Protein AF-A0A4U3KS30-F1 (afdb_monomer_lite)

Organism: Enterococcus faecalis (NCBI:txid1351)

Radius of gyration: 23.73 Å; chains: 1; bounding box: 43×42×80 Å

Structure (mmCIF, N/CA/C/O backbone):
data_AF-A0A4U3KS30-F1
#
_entry.id   AF-A0A4U3KS30-F1
#
loop_
_atom_site.group_PDB
_atom_site.id
_atom_site.type_symbol
_atom_site.label_atom_id
_atom_site.label_alt_id
_atom_site.label_comp_id
_atom_site.label_asym_id
_atom_site.label_entity_id
_atom_site.label_seq_id
_atom_site.pdbx_PDB_ins_code
_atom_site.Cartn_x
_atom_site.Cartn_y
_atom_site.Cartn_z
_atom_site.occupancy
_atom_site.B_iso_or_equiv
_atom_site.auth_seq_id
_atom_site.auth_comp_id
_atom_site.auth_asym_id
_atom_site.auth_atom_id
_atom_site.pdbx_PDB_model_num
ATOM 1 N N . PRO A 1 1 ? -14.724 -20.153 -14.512 1.00 42.56 1 PRO A N 1
ATOM 2 C CA . PRO A 1 1 ? -13.986 -18.922 -14.891 1.00 42.56 1 PRO A CA 1
ATOM 3 C C . PRO A 1 1 ? -12.867 -18.628 -13.879 1.00 42.56 1 PRO A C 1
ATOM 5 O O . PRO A 1 1 ? -13.145 -18.524 -12.689 1.00 42.56 1 PRO A O 1
ATOM 8 N N . PHE A 1 2 ? -11.612 -18.576 -14.333 1.00 38.03 2 PHE A N 1
ATOM 9 C CA . PHE A 1 2 ? -10.431 -18.368 -13.487 1.00 38.03 2 PHE A CA 1
ATOM 10 C C . PHE A 1 2 ? -10.488 -16.993 -12.806 1.00 38.03 2 PHE A C 1
ATOM 12 O O . PHE A 1 2 ? -10.229 -15.977 -13.442 1.00 38.03 2 PHE A O 1
ATOM 19 N N . TYR A 1 3 ? -10.818 -16.954 -11.512 1.00 52.41 3 TYR A N 1
ATOM 20 C CA . TYR A 1 3 ? -10.982 -15.705 -10.750 1.00 52.41 3 TYR A CA 1
ATOM 21 C C . TYR A 1 3 ? -9.673 -14.905 -10.572 1.00 52.41 3 TYR A C 1
ATOM 23 O O . TYR A 1 3 ? -9.725 -13.754 -10.144 1.00 52.41 3 TYR A O 1
ATOM 31 N N . ILE A 1 4 ? -8.519 -15.487 -10.931 1.00 53.31 4 ILE A N 1
ATOM 32 C CA . ILE A 1 4 ? -7.188 -14.857 -10.850 1.00 53.31 4 ILE A CA 1
ATOM 33 C C . ILE A 1 4 ? -6.324 -15.078 -12.119 1.00 53.31 4 ILE A C 1
ATOM 35 O O . ILE A 1 4 ? -5.156 -14.707 -12.142 1.00 53.31 4 ILE A O 1
ATOM 39 N N . GLY A 1 5 ? -6.895 -15.624 -13.206 1.00 57.56 5 GLY A N 1
ATOM 40 C CA . GLY A 1 5 ? -6.168 -15.896 -14.460 1.00 57.56 5 GLY A CA 1
ATOM 41 C C . GLY A 1 5 ? -5.052 -16.950 -14.340 1.00 57.56 5 GLY A C 1
ATOM 42 O O . GLY A 1 5 ? -5.035 -17.726 -13.390 1.00 57.56 5 GLY A O 1
ATOM 43 N N . ALA A 1 6 ? -4.138 -16.969 -15.319 1.00 57.47 6 ALA A N 1
ATOM 44 C CA . ALA A 1 6 ? -2.970 -17.860 -15.396 1.00 57.47 6 ALA A CA 1
ATOM 45 C C . ALA A 1 6 ? -1.755 -17.358 -14.587 1.00 57.47 6 ALA A C 1
ATOM 47 O O . ALA A 1 6 ? -0.638 -17.725 -14.898 1.00 57.47 6 ALA A O 1
ATOM 48 N N . GLY A 1 7 ? -1.957 -16.455 -13.621 1.00 61.28 7 GLY A N 1
ATOM 49 C CA . GLY A 1 7 ? -0.880 -15.829 -12.847 1.00 61.28 7 GLY A CA 1
ATOM 50 C C . GLY A 1 7 ? -0.638 -16.495 -11.496 1.00 61.28 7 GLY A C 1
ATOM 51 O O . GLY A 1 7 ? -0.414 -15.789 -10.512 1.00 61.28 7 GLY A O 1
ATOM 52 N N . HIS A 1 8 ? -0.763 -17.822 -11.419 1.00 66.12 8 HIS A N 1
ATOM 53 C CA . HIS A 1 8 ? -0.550 -18.566 -10.171 1.00 66.12 8 HIS A CA 1
ATOM 54 C C . HIS A 1 8 ? 0.872 -18.404 -9.645 1.00 66.12 8 HIS A C 1
ATOM 56 O O . HIS A 1 8 ? 1.071 -18.371 -8.438 1.00 66.12 8 HIS A O 1
ATOM 62 N N . GLU A 1 9 ? 1.835 -18.226 -10.542 1.00 65.25 9 GLU A N 1
ATOM 63 C CA . GLU A 1 9 ? 3.259 -18.048 -10.257 1.00 65.25 9 GLU A CA 1
ATOM 64 C C . GLU A 1 9 ? 3.554 -16.746 -9.504 1.00 65.25 9 GLU A C 1
ATOM 66 O O . GLU A 1 9 ? 4.630 -16.586 -8.935 1.00 65.25 9 GLU A O 1
ATOM 71 N N . TYR A 1 10 ? 2.618 -15.794 -9.516 1.00 68.25 10 TYR A N 1
ATOM 72 C CA . TYR A 1 10 ? 2.757 -14.518 -8.817 1.00 68.25 10 TYR A CA 1
ATOM 73 C C . TYR A 1 10 ? 2.107 -14.521 -7.433 1.00 68.25 10 TYR A C 1
ATOM 75 O O . TYR A 1 10 ? 2.132 -13.492 -6.753 1.00 68.25 10 TYR A O 1
ATOM 83 N N . LEU A 1 11 ? 1.486 -15.634 -7.031 1.00 76.88 11 LEU A N 1
ATOM 84 C CA . LEU A 1 11 ? 0.938 -15.768 -5.691 1.00 76.88 11 LEU A CA 1
ATOM 85 C C . LEU A 1 11 ? 2.085 -15.996 -4.705 1.00 76.88 11 LEU A C 1
ATOM 87 O O . LEU A 1 11 ? 2.902 -16.883 -4.933 1.00 76.88 11 LEU A O 1
ATOM 91 N N . PRO A 1 12 ? 2.151 -15.215 -3.616 1.00 75.06 12 PRO A N 1
ATOM 92 C CA . PRO A 1 12 ? 3.057 -15.507 -2.519 1.00 75.06 12 PRO A CA 1
ATOM 93 C C . PRO A 1 12 ? 2.819 -16.918 -1.972 1.00 75.06 12 PRO A C 1
ATOM 95 O O . PRO A 1 12 ? 1.668 -17.352 -1.881 1.00 75.06 12 PRO A O 1
ATOM 98 N N . ASP A 1 13 ? 3.890 -17.596 -1.558 1.00 79.81 13 ASP A N 1
ATOM 99 C CA . ASP A 1 13 ? 3.838 -18.965 -1.024 1.00 79.81 13 ASP A CA 1
ATOM 100 C C . ASP A 1 13 ? 2.922 -19.080 0.205 1.00 79.81 13 ASP A C 1
ATOM 102 O O . ASP A 1 13 ? 2.391 -20.150 0.502 1.00 79.81 13 ASP A O 1
ATOM 106 N N . GLU A 1 14 ? 2.698 -17.969 0.917 1.00 81.88 14 GLU A N 1
ATOM 107 C CA . GLU A 1 14 ? 1.813 -17.927 2.080 1.00 81.88 14 GLU A CA 1
ATOM 108 C C . GLU A 1 14 ? 0.321 -17.995 1.710 1.00 81.88 14 GLU A C 1
ATOM 110 O O . GLU A 1 14 ? -0.525 -18.197 2.583 1.00 81.88 14 GLU A O 1
ATOM 115 N N . ILE A 1 15 ? -0.028 -17.816 0.433 1.00 77.94 15 ILE A N 1
ATOM 116 C CA . ILE A 1 15 ? -1.410 -17.818 -0.030 1.00 77.94 15 ILE A CA 1
ATOM 117 C C . ILE A 1 15 ? -1.880 -19.235 -0.359 1.00 77.94 15 ILE A C 1
ATOM 119 O O . ILE A 1 15 ? -1.457 -19.857 -1.334 1.00 77.94 15 ILE A O 1
ATOM 123 N N . ASN A 1 16 ? -2.920 -19.684 0.344 1.00 79.94 16 ASN A N 1
ATOM 124 C CA . ASN A 1 16 ? -3.679 -20.855 -0.072 1.00 79.94 16 ASN A CA 1
ATOM 125 C C . ASN A 1 16 ? -4.616 -20.511 -1.244 1.00 79.94 16 ASN A C 1
ATOM 127 O O . ASN A 1 16 ? -5.705 -19.954 -1.073 1.00 79.94 16 ASN A O 1
ATOM 131 N N . TYR A 1 17 ? -4.207 -20.887 -2.458 1.00 75.88 17 TYR A N 1
ATOM 132 C CA . TYR A 1 17 ? -4.977 -20.641 -3.679 1.00 75.88 17 TYR A CA 1
ATOM 133 C C . TYR A 1 17 ? -6.410 -21.200 -3.623 1.00 75.88 17 TYR A C 1
ATOM 135 O O . TYR A 1 17 ? -7.356 -20.557 -4.087 1.00 75.88 17 TYR A O 1
ATOM 143 N N . GLN A 1 18 ? -6.595 -22.378 -3.024 1.00 78.06 18 GLN A N 1
ATOM 144 C CA . GLN A 1 18 ? -7.910 -23.017 -2.937 1.00 78.06 18 GLN A CA 1
ATOM 145 C C . GLN A 1 18 ? -8.849 -22.264 -1.993 1.00 78.06 18 GLN A C 1
ATOM 147 O O . GLN A 1 18 ? -10.058 -22.230 -2.222 1.00 78.06 18 GLN A O 1
ATOM 152 N N . GLU A 1 19 ? -8.316 -21.635 -0.949 1.00 76.56 19 GLU A N 1
ATOM 153 C CA . GLU A 1 19 ? -9.096 -20.782 -0.052 1.00 76.56 19 GLU A CA 1
ATOM 154 C C . GLU A 1 19 ? -9.438 -19.440 -0.693 1.00 76.56 19 GLU A C 1
ATOM 156 O O . GLU A 1 19 ? -10.595 -19.015 -0.621 1.00 76.56 19 GLU A O 1
ATOM 161 N N . LEU A 1 20 ? -8.497 -18.824 -1.415 1.00 73.12 20 LEU A N 1
ATOM 162 C CA . LEU A 1 20 ? -8.775 -17.609 -2.186 1.00 73.12 20 LEU A CA 1
ATOM 163 C C . LEU A 1 20 ? -9.924 -17.804 -3.180 1.00 73.12 20 LEU A C 1
ATOM 165 O O . LEU A 1 20 ? -10.789 -16.938 -3.305 1.00 73.12 20 LEU A O 1
ATOM 169 N N . LEU A 1 21 ? -9.962 -18.944 -3.875 1.00 71.25 21 LEU A N 1
ATOM 170 C CA . LEU A 1 21 ? -11.039 -19.256 -4.817 1.00 71.25 21 LEU A CA 1
ATOM 171 C C . LEU A 1 21 ? -12.409 -19.408 -4.141 1.00 71.25 21 LEU A C 1
ATOM 173 O O . LEU A 1 21 ? -13.439 -19.114 -4.756 1.00 71.25 21 LEU A O 1
ATOM 177 N N . LYS A 1 22 ? -12.438 -19.869 -2.886 1.00 69.81 22 LYS A N 1
ATOM 178 C CA . LYS A 1 22 ? -13.673 -20.021 -2.103 1.00 69.81 22 LYS A CA 1
ATOM 179 C C . LYS A 1 22 ? -14.198 -18.670 -1.612 1.00 69.81 22 LYS A C 1
ATOM 181 O O . LYS A 1 22 ? -15.414 -18.490 -1.514 1.00 69.81 22 LYS A O 1
ATOM 186 N N . GLN A 1 23 ? -13.318 -17.695 -1.378 1.00 66.06 23 GLN A N 1
ATOM 187 C CA . GLN A 1 23 ? -13.677 -16.337 -0.961 1.00 66.06 23 GLN A CA 1
ATOM 188 C C . GLN A 1 23 ? -14.181 -15.479 -2.135 1.00 66.06 23 GLN A C 1
ATOM 190 O O . GLN A 1 23 ? -13.554 -14.518 -2.578 1.00 66.06 23 GLN A O 1
ATOM 195 N N . LYS A 1 24 ? -15.385 -15.791 -2.630 1.00 63.62 24 LYS A N 1
ATOM 196 C CA . LYS A 1 24 ? -16.022 -15.036 -3.728 1.00 63.62 24 LYS A CA 1
ATOM 197 C C . LYS A 1 24 ? -16.302 -13.569 -3.377 1.00 63.62 24 LYS A C 1
ATOM 199 O O . LYS A 1 24 ? -16.352 -12.724 -4.272 1.00 63.62 24 LYS A O 1
ATOM 204 N N . LYS A 1 25 ? -16.509 -13.261 -2.092 1.00 69.94 25 LYS A N 1
ATOM 205 C CA . LYS A 1 25 ? -16.711 -11.897 -1.588 1.00 69.94 25 LYS A CA 1
ATOM 206 C C . LYS A 1 25 ? -15.419 -11.400 -0.953 1.00 69.94 25 LYS A C 1
ATOM 208 O O . LYS A 1 25 ? -15.083 -11.785 0.159 1.00 69.94 25 LYS A O 1
ATOM 213 N N . ARG A 1 26 ? -14.725 -10.522 -1.671 1.00 77.56 26 ARG A N 1
ATOM 214 C CA . ARG A 1 26 ? -13.547 -9.805 -1.182 1.00 77.56 26 ARG A CA 1
ATOM 215 C C . ARG A 1 26 ? -13.989 -8.762 -0.155 1.00 77.56 26 ARG A C 1
ATOM 217 O O . ARG A 1 26 ? -14.718 -7.841 -0.514 1.00 77.56 26 ARG A O 1
ATOM 224 N N . GLN A 1 27 ? -13.587 -8.934 1.099 1.00 87.75 27 GLN A N 1
ATOM 225 C CA . GLN A 1 27 ? -13.891 -8.020 2.202 1.00 87.75 27 GLN A CA 1
ATOM 226 C C . GLN A 1 27 ? -12.593 -7.514 2.829 1.00 87.75 27 GLN A C 1
ATOM 228 O O . GLN A 1 27 ? -11.535 -8.108 2.629 1.00 87.75 27 GLN A O 1
ATOM 233 N N . LEU A 1 28 ? -12.678 -6.390 3.536 1.00 93.06 28 LEU A N 1
ATOM 234 C CA . LEU A 1 28 ? -11.588 -5.945 4.397 1.00 93.06 28 LEU A CA 1
ATOM 235 C C . LEU A 1 28 ? -11.575 -6.838 5.639 1.00 93.06 28 LEU A C 1
ATOM 237 O O . LEU A 1 28 ? -12.641 -7.198 6.130 1.00 93.06 28 LEU A O 1
ATOM 241 N N . ASP A 1 29 ? -10.390 -7.162 6.136 1.00 93.31 29 ASP A N 1
ATOM 242 C CA . ASP A 1 29 ? -10.204 -7.910 7.378 1.00 93.31 29 ASP A CA 1
ATOM 243 C C . ASP A 1 29 ? -9.605 -6.980 8.441 1.00 93.31 29 ASP A C 1
ATOM 245 O O . ASP A 1 29 ? -8.568 -6.344 8.219 1.00 93.31 29 ASP A O 1
ATOM 249 N N . TYR A 1 30 ? -10.324 -6.820 9.550 1.00 95.38 30 TYR A N 1
ATOM 250 C CA . TYR A 1 30 ? -10.010 -5.903 10.643 1.00 95.38 30 TYR A CA 1
ATOM 251 C C . TYR A 1 30 ? -10.788 -6.287 11.910 1.00 95.38 30 TYR A C 1
ATOM 253 O O . TYR A 1 30 ? -11.802 -6.978 11.854 1.00 95.38 30 TYR A O 1
ATOM 261 N N . SER A 1 31 ? -10.325 -5.803 13.064 1.00 95.81 31 SER A N 1
ATOM 262 C CA . SER A 1 31 ? -11.038 -5.943 14.338 1.00 95.81 31 SER A CA 1
ATOM 263 C C . SER A 1 31 ? -11.986 -4.759 14.551 1.00 95.81 31 SER A C 1
ATOM 265 O O . SER A 1 31 ? -11.534 -3.614 14.633 1.00 95.81 31 SER A O 1
ATOM 267 N N . GLU A 1 32 ? -13.289 -5.031 14.676 1.00 94.62 32 GLU A N 1
ATOM 268 C CA . GLU A 1 32 ? -14.313 -4.007 14.955 1.00 94.62 32 GLU A CA 1
ATOM 269 C C . GLU A 1 32 ? -14.117 -3.328 16.322 1.00 94.62 32 GLU A C 1
ATOM 271 O O . GLU A 1 32 ? -14.476 -2.167 16.492 1.00 94.62 32 GLU A O 1
ATOM 276 N N . GLU A 1 33 ? -13.463 -4.003 17.273 1.00 95.25 33 GLU A N 1
ATOM 277 C CA . GLU A 1 33 ? -13.083 -3.424 18.571 1.00 95.25 33 GLU A CA 1
ATOM 278 C C . GLU A 1 33 ? -11.985 -2.353 18.440 1.00 95.25 33 GLU A C 1
ATOM 280 O O . GLU A 1 33 ? -11.814 -1.511 19.322 1.00 95.25 33 GLU A O 1
ATOM 285 N N . GLN A 1 34 ? -11.213 -2.382 17.348 1.00 96.44 34 GLN A N 1
ATOM 286 C CA . GLN A 1 34 ? -10.078 -1.485 17.126 1.00 96.44 34 GLN A CA 1
ATOM 287 C C . GLN A 1 34 ? -10.390 -0.362 16.139 1.00 96.44 34 GLN A C 1
ATOM 289 O O . GLN A 1 34 ? -9.817 0.726 16.261 1.00 96.44 34 GLN A O 1
ATOM 294 N N . VAL A 1 35 ? -11.248 -0.606 15.145 1.00 97.38 35 VAL A N 1
ATOM 295 C CA . VAL A 1 35 ? -11.551 0.365 14.090 1.00 97.38 35 VAL A CA 1
ATOM 296 C C . VAL A 1 35 ? -12.948 0.183 13.515 1.00 97.38 35 VAL A C 1
ATOM 298 O O . VAL A 1 35 ? -13.336 -0.900 13.085 1.00 97.38 35 VAL A O 1
ATOM 301 N N . THR A 1 36 ? -13.665 1.297 13.405 1.00 97.75 36 THR A N 1
ATOM 302 C CA . THR A 1 36 ? -14.896 1.382 12.622 1.00 97.75 36 THR A CA 1
ATOM 303 C C . THR A 1 36 ? -14.543 1.746 11.188 1.00 97.75 36 THR A C 1
ATOM 305 O O . THR A 1 36 ? -13.889 2.766 10.957 1.00 97.75 36 THR A O 1
ATOM 308 N N . ILE A 1 37 ? -14.994 0.947 10.221 1.00 97.50 37 ILE A N 1
ATOM 309 C CA . ILE A 1 37 ? -14.816 1.211 8.789 1.00 97.50 37 ILE A CA 1
ATOM 310 C C . ILE A 1 37 ? -16.171 1.475 8.134 1.00 97.50 37 ILE A C 1
ATOM 312 O O . ILE A 1 37 ? -17.132 0.740 8.344 1.00 97.50 37 ILE A O 1
ATOM 316 N N . THR A 1 38 ? -16.250 2.522 7.314 1.00 97.75 38 THR A N 1
ATOM 317 C CA . THR A 1 38 ? -17.468 2.902 6.583 1.00 97.75 38 THR A CA 1
ATOM 318 C C . THR A 1 38 ? -17.150 3.317 5.145 1.00 97.75 38 THR A C 1
ATOM 320 O O . THR A 1 38 ? -15.988 3.453 4.759 1.00 97.75 38 THR A O 1
ATOM 323 N N . ASN A 1 39 ? -18.190 3.486 4.318 1.00 97.31 39 ASN A N 1
ATOM 324 C CA . ASN A 1 39 ? -18.078 3.987 2.940 1.00 97.31 39 ASN A CA 1
ATOM 325 C C . ASN A 1 39 ? -17.073 3.218 2.062 1.00 97.31 39 ASN A C 1
ATOM 327 O O . ASN A 1 39 ? -16.375 3.795 1.224 1.00 97.31 39 ASN A O 1
ATOM 331 N N . VAL A 1 40 ? -17.011 1.898 2.242 1.00 96.44 40 VAL A N 1
ATOM 332 C CA . VAL A 1 40 ? -16.092 1.024 1.511 1.00 96.44 40 VAL A CA 1
ATOM 333 C C . VAL A 1 40 ? -16.439 1.003 0.022 1.00 96.44 40 VAL A C 1
ATOM 335 O O . VAL A 1 40 ? -17.566 0.710 -0.375 1.00 96.44 40 VAL A O 1
ATOM 338 N N . ARG A 1 41 ? -15.445 1.277 -0.824 1.00 95.38 41 ARG A N 1
ATOM 339 C CA . ARG A 1 41 ? -15.536 1.191 -2.286 1.00 95.38 41 ARG A CA 1
ATOM 340 C C . ARG A 1 41 ? -14.350 0.402 -2.815 1.00 95.38 41 ARG A C 1
ATOM 342 O O . ARG A 1 41 ? -13.204 0.720 -2.508 1.00 95.38 41 ARG A O 1
ATOM 349 N N . MET A 1 42 ? -14.625 -0.597 -3.646 1.00 91.69 42 MET A N 1
ATOM 350 C CA . MET A 1 42 ? -13.595 -1.460 -4.237 1.00 91.69 42 MET A CA 1
ATOM 351 C C . MET A 1 42 ? -13.744 -1.573 -5.764 1.00 91.69 42 MET A C 1
ATOM 353 O O . MET A 1 42 ? -13.998 -2.665 -6.280 1.00 91.69 42 MET A O 1
ATOM 357 N N . PRO A 1 43 ? -13.652 -0.462 -6.521 1.00 88.12 43 PRO A N 1
ATOM 358 C CA . PRO A 1 43 ? -13.571 -0.546 -7.974 1.00 88.12 43 PRO A CA 1
ATOM 359 C C . PRO A 1 43 ? -12.271 -1.242 -8.415 1.00 88.12 43 PRO A C 1
ATOM 361 O O . PRO A 1 43 ? -11.336 -1.440 -7.640 1.00 88.12 43 PRO A O 1
ATOM 364 N N . TYR A 1 44 ? -12.189 -1.621 -9.688 1.00 82.25 44 TYR A N 1
ATOM 365 C CA . TYR A 1 44 ? -11.028 -2.342 -10.210 1.00 82.25 44 TYR A CA 1
ATOM 366 C C . TYR A 1 44 ? -9.702 -1.602 -9.930 1.00 82.25 44 TYR A C 1
ATOM 368 O O . TYR A 1 44 ? -9.536 -0.439 -10.295 1.00 82.25 44 TYR A O 1
ATOM 376 N N . GLY A 1 45 ? -8.757 -2.282 -9.269 1.00 83.75 45 GLY A N 1
ATOM 377 C CA . GLY A 1 45 ? -7.414 -1.761 -8.978 1.00 83.75 45 GLY A CA 1
ATOM 378 C C . GLY A 1 45 ? -7.330 -0.685 -7.885 1.00 83.75 45 GLY A C 1
ATOM 379 O O . GLY A 1 45 ? -6.252 -0.120 -7.680 1.00 83.75 45 GLY A O 1
ATOM 380 N N . LYS A 1 46 ? -8.430 -0.394 -7.178 1.00 91.62 46 LYS A N 1
ATOM 381 C CA . LYS A 1 46 ? -8.476 0.626 -6.127 1.00 91.62 46 LYS A CA 1
ATOM 382 C C . LYS A 1 46 ? -9.377 0.196 -4.966 1.00 91.62 46 LYS A C 1
ATOM 384 O O . LYS A 1 46 ? -10.459 -0.333 -5.180 1.00 91.62 46 LYS A O 1
ATOM 389 N N . ILE A 1 47 ? -8.957 0.483 -3.737 1.00 94.56 47 ILE A N 1
ATOM 390 C CA . ILE A 1 47 ? -9.785 0.333 -2.532 1.00 94.56 47 ILE A CA 1
ATOM 391 C C . ILE A 1 47 ? -9.798 1.666 -1.801 1.00 94.56 47 ILE A C 1
ATOM 393 O O . ILE A 1 47 ? -8.748 2.282 -1.639 1.00 94.56 47 ILE A O 1
ATOM 397 N N . SER A 1 48 ? -10.969 2.116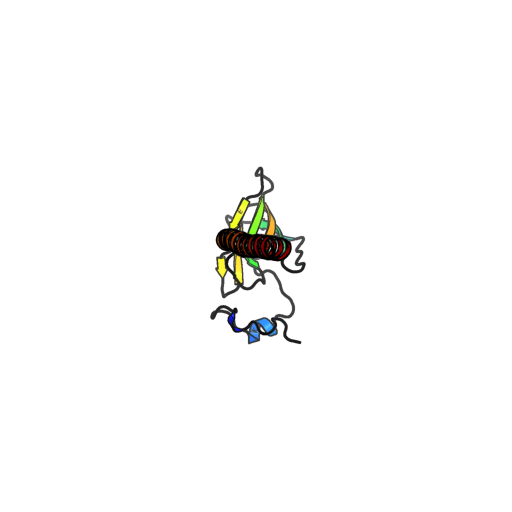 -1.369 1.00 97.06 48 SER A N 1
ATOM 398 C CA . SER A 1 48 ? -11.095 3.309 -0.535 1.00 97.06 48 SER A CA 1
ATOM 399 C C . SER A 1 48 ? -12.150 3.130 0.539 1.00 97.06 48 SER A C 1
ATOM 401 O O . SER A 1 48 ? -13.169 2.488 0.283 1.00 97.06 48 SER A O 1
ATOM 403 N N . PHE A 1 49 ? -11.921 3.705 1.712 1.00 98.06 49 PHE A N 1
ATOM 404 C CA . PHE A 1 49 ? -12.847 3.639 2.838 1.00 98.06 49 PHE A CA 1
ATOM 405 C C . PHE A 1 49 ? -12.560 4.749 3.849 1.00 98.06 49 PHE A C 1
ATOM 407 O O . PHE A 1 49 ? -11.441 5.265 3.926 1.00 98.06 49 PHE A O 1
ATOM 414 N N . ASP A 1 50 ? -13.576 5.084 4.635 1.00 98.31 50 ASP A N 1
ATOM 415 C CA . ASP A 1 50 ? -13.445 5.939 5.809 1.00 98.31 50 ASP A CA 1
ATOM 416 C C . ASP A 1 50 ? -13.194 5.075 7.041 1.00 98.31 50 ASP A C 1
ATOM 418 O O . ASP A 1 50 ? -13.708 3.957 7.138 1.00 98.31 50 ASP A O 1
ATOM 422 N N . TYR A 1 51 ? -12.411 5.587 7.987 1.00 97.94 51 TYR A N 1
ATOM 423 C CA . TYR A 1 51 ? -12.059 4.852 9.195 1.00 97.94 51 TYR A CA 1
ATOM 424 C C . TYR A 1 51 ? -12.027 5.742 10.438 1.00 97.94 51 TYR A C 1
ATOM 426 O O . TYR A 1 51 ? -11.686 6.928 10.372 1.00 97.94 51 TYR A O 1
ATOM 434 N N . GLN A 1 52 ? -12.311 5.133 11.586 1.00 97.69 52 GLN A N 1
ATOM 435 C CA . GLN A 1 52 ? -12.142 5.719 12.910 1.00 97.69 52 GLN A CA 1
ATOM 436 C C . GLN A 1 52 ? -11.547 4.673 13.854 1.00 97.69 52 GLN A C 1
ATOM 438 O O . GLN A 1 52 ? -12.209 3.698 14.200 1.00 97.69 52 GLN A O 1
ATOM 443 N N . VAL A 1 53 ? -10.285 4.861 14.243 1.00 97.06 53 VAL A N 1
ATOM 444 C CA . VAL A 1 53 ? -9.593 3.986 15.198 1.00 97.06 53 VAL A CA 1
ATOM 445 C C . VAL A 1 53 ? -10.052 4.321 16.616 1.00 97.06 53 VAL A C 1
ATOM 447 O O . VAL A 1 53 ? -10.097 5.493 16.988 1.00 97.06 53 VAL A O 1
ATOM 450 N N . VAL A 1 54 ? -10.389 3.290 17.388 1.00 93.75 54 VAL A N 1
ATOM 451 C CA . VAL A 1 54 ? -10.863 3.399 18.778 1.00 93.75 54 VAL A CA 1
ATOM 452 C C . VAL A 1 54 ? -9.688 3.581 19.745 1.00 93.75 54 VAL A C 1
ATOM 454 O O . VAL A 1 54 ? -9.734 4.433 20.627 1.00 93.75 54 VAL A O 1
ATOM 457 N N . ASN A 1 55 ? -8.614 2.808 19.545 1.00 87.25 55 ASN A N 1
ATOM 458 C CA . ASN A 1 55 ? -7.409 2.808 20.381 1.00 87.25 55 ASN A CA 1
ATOM 459 C C . ASN A 1 55 ? -6.252 3.593 19.716 1.00 87.25 55 ASN A C 1
ATOM 461 O O . ASN A 1 55 ? -6.467 4.535 18.957 1.00 87.25 55 ASN A O 1
ATOM 465 N N . GLN A 1 56 ? -4.994 3.221 19.988 1.00 90.00 56 GLN A N 1
ATOM 466 C CA . GLN A 1 56 ? -3.817 3.894 19.414 1.00 90.00 56 GLN A CA 1
ATOM 467 C C . GLN A 1 56 ? -3.579 3.552 17.938 1.00 90.00 56 GLN A C 1
ATOM 469 O O . GLN A 1 56 ? -3.189 4.417 17.151 1.00 90.00 56 GLN A O 1
ATOM 474 N N . SER A 1 57 ? -3.792 2.292 17.557 1.00 94.19 57 SER A N 1
ATOM 475 C CA . SER A 1 57 ? -3.632 1.841 16.176 1.00 94.19 57 SER A CA 1
ATOM 476 C C . SER A 1 57 ? -4.529 0.649 15.879 1.00 94.19 57 SER A C 1
ATOM 478 O O . SER A 1 57 ? -4.857 -0.116 16.786 1.00 94.19 57 SER A O 1
ATOM 480 N N . ALA A 1 58 ? -4.897 0.494 14.612 1.00 96.25 58 ALA A N 1
ATOM 481 C CA . ALA A 1 58 ? -5.631 -0.658 14.117 1.00 96.25 58 ALA A CA 1
ATOM 482 C C . ALA A 1 58 ? -5.004 -1.160 12.824 1.00 96.25 58 ALA A C 1
ATOM 484 O O . ALA A 1 58 ? -4.604 -0.374 11.958 1.00 96.25 58 ALA A O 1
ATOM 485 N N . LYS A 1 59 ? -4.945 -2.480 12.681 1.00 96.44 59 LYS A N 1
ATOM 486 C CA . LYS A 1 59 ? -4.495 -3.121 11.452 1.00 96.44 59 LYS A CA 1
ATOM 487 C C . LYS A 1 59 ? -5.693 -3.428 10.568 1.00 96.44 59 LYS A C 1
ATOM 489 O O . LYS A 1 59 ? -6.676 -3.993 11.034 1.00 96.44 59 LYS A O 1
ATOM 494 N N . VAL A 1 60 ? -5.576 -3.077 9.294 1.00 96.31 60 VAL A N 1
ATOM 495 C CA . VAL A 1 60 ? -6.560 -3.409 8.264 1.00 96.31 60 VAL A CA 1
ATOM 496 C C . VAL A 1 60 ? -5.841 -4.166 7.159 1.00 96.31 60 VAL A C 1
ATOM 498 O O . VAL A 1 60 ? -4.856 -3.673 6.604 1.00 96.31 60 VAL A O 1
ATOM 501 N N . THR A 1 61 ? -6.324 -5.356 6.835 1.00 94.88 61 THR A N 1
ATOM 502 C CA . THR A 1 61 ? -5.870 -6.149 5.692 1.00 94.88 61 THR A CA 1
ATOM 503 C C . THR A 1 61 ? -6.869 -5.964 4.559 1.00 94.88 61 THR A C 1
ATOM 505 O O . THR A 1 61 ? -8.082 -6.066 4.751 1.00 94.88 61 THR A O 1
ATOM 508 N N . VAL A 1 62 ? -6.375 -5.651 3.364 1.00 92.62 62 VAL A N 1
ATOM 509 C CA . VAL A 1 62 ? -7.215 -5.456 2.182 1.00 92.62 62 VAL A CA 1
ATOM 510 C C . VAL A 1 62 ? -7.112 -6.664 1.251 1.00 92.62 62 VAL A C 1
ATOM 512 O O . VAL A 1 62 ? -6.051 -7.283 1.174 1.00 92.62 62 VAL A O 1
ATOM 515 N N . PRO A 1 63 ? -8.166 -6.991 0.482 1.00 88.56 63 PRO A N 1
ATOM 516 C CA . PRO A 1 63 ? -8.199 -8.158 -0.400 1.00 88.56 63 PRO A CA 1
ATOM 517 C C . PRO A 1 63 ? -7.426 -7.927 -1.714 1.00 88.56 63 PRO A C 1
ATOM 519 O O . PRO A 1 63 ? -7.915 -8.210 -2.813 1.00 88.56 63 PRO A O 1
ATOM 522 N N . PHE A 1 64 ? -6.218 -7.379 -1.602 1.00 86.00 64 PHE A N 1
ATOM 523 C CA . PHE A 1 64 ? -5.206 -7.351 -2.649 1.00 86.00 64 PHE A CA 1
ATOM 524 C C . PHE A 1 64 ? -4.091 -8.315 -2.271 1.00 86.00 64 PHE A C 1
ATOM 526 O O . PHE A 1 64 ? -3.578 -8.256 -1.157 1.00 86.00 64 PHE A O 1
ATOM 533 N N . ILE A 1 65 ? -3.689 -9.156 -3.224 1.00 84.44 65 ILE A N 1
ATOM 534 C CA . ILE A 1 65 ? -2.443 -9.918 -3.124 1.00 84.44 65 ILE A CA 1
ATOM 535 C C . ILE A 1 65 ? -1.304 -8.906 -2.990 1.00 84.44 65 ILE A C 1
ATOM 537 O O . ILE A 1 65 ? -1.237 -7.929 -3.746 1.00 84.44 65 ILE A O 1
ATOM 541 N N . TYR A 1 66 ? -0.449 -9.100 -1.992 1.00 85.19 66 TYR A N 1
ATOM 542 C CA . TYR A 1 66 ? 0.631 -8.176 -1.707 1.00 85.19 66 TYR A CA 1
ATOM 543 C C . TYR A 1 66 ? 1.632 -8.151 -2.865 1.00 85.19 66 TYR A C 1
ATOM 545 O O . TYR A 1 66 ? 2.201 -9.168 -3.249 1.00 85.19 66 TYR A O 1
ATOM 553 N N . TYR A 1 67 ? 1.870 -6.955 -3.403 1.00 79.38 67 TYR A N 1
ATOM 554 C CA . TYR A 1 67 ? 2.882 -6.716 -4.423 1.00 79.38 67 TYR A CA 1
ATOM 555 C C . TYR A 1 67 ? 3.582 -5.381 -4.180 1.00 79.38 67 TYR A C 1
ATOM 557 O O . TYR A 1 67 ? 2.970 -4.397 -3.740 1.00 79.38 67 TYR A O 1
ATOM 565 N N . LEU A 1 68 ? 4.873 -5.318 -4.509 1.00 76.81 68 LEU A N 1
ATOM 566 C CA . LEU A 1 68 ? 5.660 -4.103 -4.341 1.00 76.81 68 LEU A CA 1
ATOM 567 C C . LEU A 1 68 ? 5.115 -2.976 -5.235 1.00 76.81 68 LEU A C 1
ATOM 569 O O . LEU A 1 68 ? 5.086 -3.087 -6.461 1.00 76.81 68 LEU A O 1
ATOM 573 N N . GLY A 1 69 ? 4.723 -1.859 -4.619 1.00 79.88 69 GLY A N 1
ATOM 574 C CA . GLY A 1 69 ? 4.200 -0.677 -5.318 1.00 79.88 69 GLY A CA 1
ATOM 575 C C . GLY A 1 69 ? 2.756 -0.316 -4.974 1.00 79.88 69 GLY A C 1
ATOM 576 O O . GLY A 1 69 ? 2.318 0.783 -5.321 1.00 79.88 69 GLY A O 1
ATOM 577 N N . TYR A 1 70 ? 2.026 -1.167 -4.244 1.00 87.38 70 TYR A N 1
ATOM 578 C CA . TYR A 1 70 ? 0.795 -0.721 -3.591 1.00 87.38 70 TYR A CA 1
ATOM 579 C C . TYR A 1 70 ? 1.110 0.365 -2.563 1.00 87.38 70 TYR A C 1
ATOM 581 O O . TYR A 1 70 ? 1.970 0.202 -1.695 1.00 87.38 70 TYR A O 1
ATOM 589 N N . GLN A 1 71 ? 0.401 1.485 -2.674 1.00 92.31 71 GLN A N 1
ATOM 590 C CA . GLN A 1 71 ? 0.508 2.597 -1.743 1.00 92.31 71 GLN A CA 1
ATOM 591 C C . GLN A 1 71 ? -0.879 3.022 -1.279 1.00 92.31 71 GLN A C 1
ATOM 593 O O . GLN A 1 71 ? -1.809 3.135 -2.084 1.00 92.31 71 GLN A O 1
ATOM 598 N N . ALA A 1 72 ? -0.981 3.297 0.015 1.00 94.44 72 ALA A N 1
ATOM 599 C CA . ALA A 1 72 ? -2.102 3.983 0.624 1.00 94.44 72 ALA A CA 1
ATOM 600 C C . ALA A 1 72 ? -1.809 5.485 0.654 1.00 94.44 72 ALA A C 1
ATOM 602 O O . ALA A 1 72 ? -0.707 5.909 1.006 1.00 94.44 72 ALA A O 1
ATOM 603 N N . THR A 1 73 ? -2.803 6.286 0.308 1.00 96.31 73 THR A N 1
ATOM 604 C CA . THR A 1 73 ? -2.848 7.722 0.565 1.00 96.31 73 THR A CA 1
ATOM 605 C C . THR A 1 73 ? -3.861 7.940 1.681 1.00 96.31 73 THR A C 1
ATOM 607 O O . THR A 1 73 ? -5.026 7.588 1.516 1.00 96.31 73 THR A O 1
ATOM 610 N N . ILE A 1 74 ? -3.421 8.489 2.809 1.00 96.12 74 ILE A N 1
ATOM 611 C CA . ILE A 1 74 ? -4.249 8.704 3.998 1.00 96.12 74 ILE A CA 1
ATOM 612 C C . ILE A 1 74 ? -4.496 10.198 4.169 1.00 96.12 74 ILE A C 1
ATOM 614 O O . ILE A 1 74 ? -3.541 10.972 4.255 1.00 96.12 74 ILE A O 1
ATOM 618 N N . GLN A 1 75 ? -5.762 10.593 4.253 1.00 96.44 75 GLN A N 1
ATOM 619 C CA . GLN A 1 75 ? -6.192 11.944 4.606 1.00 96.44 75 GLN A CA 1
ATOM 620 C C . GLN A 1 75 ? -6.804 11.915 6.008 1.00 96.44 75 GLN A C 1
ATOM 622 O O . GLN A 1 75 ? -7.923 11.442 6.189 1.00 96.44 75 GLN A O 1
ATOM 627 N N . MET A 1 76 ? -6.059 12.384 7.008 1.00 93.81 76 MET A N 1
ATOM 628 C CA . MET A 1 76 ? -6.536 12.449 8.394 1.00 93.81 76 MET A CA 1
ATOM 629 C C . MET A 1 76 ? -7.325 13.740 8.627 1.00 93.81 76 MET A C 1
ATOM 631 O O . MET A 1 76 ? -6.902 14.799 8.173 1.00 93.81 76 MET A O 1
ATOM 635 N N . LYS A 1 77 ? -8.434 13.680 9.378 1.00 89.25 77 LYS A N 1
ATOM 636 C CA . LYS A 1 77 ? -9.313 14.849 9.607 1.00 89.25 77 LYS A CA 1
ATOM 637 C C . LYS A 1 77 ? -8.599 16.059 10.228 1.00 89.25 77 LYS A C 1
ATOM 639 O O . LYS A 1 77 ? -8.919 17.187 9.882 1.00 89.25 77 LYS A O 1
ATOM 644 N N . ASN A 1 78 ? -7.628 15.822 11.112 1.00 85.75 78 ASN A N 1
ATOM 645 C CA . ASN A 1 78 ? -6.939 16.871 11.876 1.00 85.75 78 ASN A CA 1
ATOM 646 C C . ASN A 1 78 ? -5.510 17.144 11.378 1.00 85.75 78 ASN A C 1
ATOM 648 O O . ASN A 1 78 ? -4.701 17.701 12.117 1.00 85.75 78 ASN A O 1
ATOM 652 N N . GLN A 1 79 ? -5.162 16.711 10.162 1.00 86.94 79 GLN A N 1
ATOM 653 C CA . GLN A 1 79 ? -3.846 16.973 9.579 1.00 86.94 79 GLN A CA 1
ATOM 654 C C . GLN A 1 79 ? -3.979 17.570 8.188 1.00 86.94 79 GLN A C 1
ATOM 656 O O . GLN A 1 79 ? -4.792 17.142 7.370 1.00 86.94 79 GLN A O 1
ATOM 661 N N . THR A 1 80 ? -3.137 18.556 7.908 1.00 84.56 80 THR A N 1
ATOM 662 C CA . THR A 1 80 ? -3.062 19.181 6.596 1.00 84.56 80 THR A CA 1
ATOM 663 C C . THR A 1 80 ? -2.295 18.280 5.636 1.00 84.56 80 THR A C 1
ATOM 665 O O . THR A 1 80 ? -1.108 18.010 5.812 1.00 84.56 80 THR A O 1
ATOM 668 N N . GLY A 1 81 ? -2.976 17.854 4.575 1.00 84.88 81 GLY A N 1
ATOM 669 C CA . GLY A 1 81 ? -2.378 17.089 3.487 1.00 84.88 81 GLY A CA 1
ATOM 670 C C . GLY A 1 81 ? -2.498 15.574 3.640 1.00 84.88 81 GLY A C 1
ATOM 671 O O . GLY A 1 81 ? -2.806 15.029 4.697 1.00 84.88 81 GLY A O 1
ATOM 672 N N . ALA A 1 82 ? -2.277 14.884 2.522 1.00 90.06 82 ALA A N 1
ATOM 673 C CA . ALA A 1 82 ? -2.379 13.436 2.455 1.00 90.06 82 ALA A CA 1
ATOM 674 C C . ALA A 1 82 ? -1.006 12.776 2.634 1.00 90.06 82 ALA A C 1
ATOM 676 O O . ALA A 1 82 ? -0.037 13.145 1.965 1.00 90.06 82 ALA A O 1
ATOM 677 N N . LYS A 1 83 ? -0.926 11.754 3.486 1.00 91.12 83 LYS A N 1
ATOM 678 C CA . LYS A 1 83 ? 0.299 10.985 3.719 1.00 91.12 83 LYS A CA 1
ATOM 679 C C . LYS A 1 83 ? 0.310 9.725 2.864 1.00 91.12 83 LYS A C 1
ATOM 681 O O . LYS A 1 83 ? -0.655 8.966 2.860 1.00 91.12 83 LYS A O 1
ATOM 686 N N . LYS A 1 84 ? 1.418 9.476 2.165 1.00 90.62 84 LYS A N 1
ATOM 687 C CA . LYS A 1 84 ? 1.640 8.203 1.470 1.00 90.62 84 LYS A CA 1
ATOM 688 C C . LYS A 1 84 ? 2.250 7.175 2.411 1.00 90.62 84 LYS A C 1
ATOM 690 O O . LYS A 1 84 ? 3.135 7.504 3.199 1.00 90.62 84 LYS A O 1
ATOM 695 N N . MET A 1 85 ? 1.818 5.932 2.278 1.00 88.50 85 MET A N 1
ATOM 696 C CA . MET A 1 85 ? 2.310 4.810 3.061 1.00 88.50 85 MET A CA 1
ATOM 697 C C . MET A 1 85 ? 2.392 3.560 2.189 1.00 88.50 85 MET A C 1
ATOM 699 O O . MET A 1 85 ? 1.486 3.282 1.402 1.00 88.50 85 MET A O 1
ATOM 703 N N . SER A 1 86 ? 3.486 2.818 2.319 1.00 87.44 86 SER A N 1
ATOM 704 C CA . SER A 1 86 ? 3.607 1.491 1.717 1.00 87.44 86 SER A CA 1
ATOM 705 C C . SER A 1 86 ? 2.789 0.490 2.520 1.00 87.44 86 SER A C 1
ATOM 707 O O . SER A 1 86 ? 2.773 0.552 3.748 1.00 87.44 86 SER A O 1
ATOM 709 N N . LEU A 1 87 ? 2.128 -0.429 1.826 1.00 90.69 87 LEU A N 1
ATOM 710 C CA . LEU A 1 87 ? 1.471 -1.552 2.482 1.00 90.69 87 LEU A CA 1
ATOM 711 C C . LEU A 1 87 ? 2.520 -2.596 2.884 1.00 90.69 87 LEU A C 1
ATOM 713 O O . LEU A 1 87 ? 3.629 -2.609 2.345 1.00 90.69 87 LEU A O 1
ATOM 717 N N . THR A 1 88 ? 2.166 -3.459 3.826 1.00 91.44 88 THR A N 1
ATOM 718 C CA . THR A 1 88 ? 2.985 -4.591 4.275 1.00 91.44 88 THR A CA 1
ATOM 719 C C . THR A 1 88 ? 2.342 -5.916 3.874 1.00 91.44 88 THR A C 1
ATOM 721 O O . THR A 1 88 ? 1.159 -5.955 3.538 1.00 91.44 88 THR A O 1
ATOM 724 N N . ASN A 1 89 ? 3.125 -6.997 3.887 1.00 89.44 89 ASN A N 1
ATOM 725 C CA . ASN A 1 89 ? 2.612 -8.350 3.691 1.00 89.44 89 ASN A CA 1
ATOM 726 C C . ASN A 1 89 ? 2.009 -8.870 5.010 1.00 89.44 89 ASN A C 1
ATOM 728 O O . ASN A 1 89 ? 2.673 -8.837 6.047 1.00 89.44 89 ASN A O 1
ATOM 732 N N . GLN A 1 90 ? 0.769 -9.350 4.960 1.00 87.50 90 GLN A N 1
ATOM 733 C CA . GLN A 1 90 ? 0.103 -10.101 6.018 1.00 87.50 90 GLN A CA 1
ATOM 734 C C . GLN A 1 90 ? -0.538 -11.348 5.399 1.00 87.50 90 GLN A C 1
ATOM 736 O O . GLN A 1 90 ? -1.592 -11.250 4.777 1.00 87.50 90 GLN A O 1
ATOM 741 N N . GLY A 1 91 ? 0.096 -12.514 5.557 1.00 84.25 91 GLY A N 1
ATOM 742 C CA . GLY A 1 91 ? -0.428 -13.775 5.008 1.00 84.25 91 GLY A CA 1
ATOM 743 C C . GLY A 1 91 ? -0.608 -13.748 3.484 1.00 84.25 91 GLY A C 1
ATOM 744 O O . GLY A 1 91 ? -1.607 -14.236 2.967 1.00 84.25 91 GLY A O 1
ATOM 745 N N . GLY A 1 92 ? 0.303 -13.079 2.774 1.00 83.12 92 GLY A N 1
ATOM 746 C CA . GLY A 1 92 ? 0.264 -12.881 1.325 1.00 83.12 92 GLY A CA 1
ATOM 747 C C . GLY A 1 92 ? -0.641 -11.735 0.856 1.00 83.12 92 GLY A C 1
ATOM 748 O O . GLY A 1 92 ? -0.622 -11.381 -0.325 1.00 83.12 92 GLY A O 1
ATOM 749 N N . LEU A 1 93 ? -1.408 -11.107 1.750 1.00 87.75 93 LEU A N 1
ATOM 750 C CA . LEU A 1 93 ? -2.282 -9.977 1.433 1.00 87.75 93 LEU A CA 1
ATOM 751 C C . LEU A 1 93 ? -1.680 -8.642 1.867 1.00 87.75 93 LEU A C 1
ATOM 753 O O . LEU A 1 93 ? -0.826 -8.559 2.749 1.00 87.75 93 LEU A O 1
ATOM 757 N N . ALA A 1 94 ? -2.127 -7.570 1.222 1.00 90.88 94 ALA A N 1
ATOM 758 C CA . ALA A 1 94 ? -1.660 -6.230 1.520 1.00 90.88 94 ALA A CA 1
ATOM 759 C C . ALA A 1 94 ? -2.349 -5.683 2.781 1.00 90.88 94 ALA A C 1
ATOM 761 O O . ALA A 1 94 ? -3.574 -5.662 2.876 1.00 90.88 94 ALA A O 1
ATOM 762 N N . ALA A 1 95 ? -1.564 -5.188 3.732 1.00 94.31 95 ALA A N 1
ATOM 763 C CA . ALA A 1 95 ? -2.057 -4.644 4.991 1.00 94.31 95 ALA A CA 1
ATOM 764 C C . ALA A 1 95 ? -1.523 -3.238 5.265 1.00 94.31 95 ALA A C 1
ATOM 766 O O . ALA A 1 95 ? -0.495 -2.813 4.729 1.00 94.31 95 ALA A O 1
ATOM 767 N N . LEU A 1 96 ? -2.234 -2.509 6.119 1.00 95.50 96 LEU A N 1
ATOM 768 C CA . LEU A 1 96 ? -1.839 -1.197 6.605 1.00 95.50 96 LEU A CA 1
ATOM 769 C C . LEU A 1 96 ? -2.183 -1.021 8.085 1.00 95.50 96 LEU A C 1
ATOM 771 O O . LEU A 1 96 ? -3.155 -1.588 8.580 1.00 95.50 96 LEU A O 1
ATOM 775 N N . SER A 1 97 ? -1.379 -0.211 8.773 1.00 95.56 97 SER A N 1
ATOM 776 C CA . SER A 1 97 ? -1.659 0.237 10.137 1.00 95.56 97 SER A CA 1
ATOM 777 C C . SER A 1 97 ? -2.204 1.661 10.099 1.00 95.56 97 SER A C 1
ATOM 779 O O . SER A 1 97 ? -1.626 2.537 9.448 1.00 95.56 97 SER A O 1
ATOM 781 N N . LEU A 1 98 ? -3.336 1.874 10.757 1.00 95.62 98 LEU A N 1
ATOM 782 C CA . LEU A 1 98 ? -4.059 3.137 10.807 1.00 95.62 98 LEU A CA 1
ATOM 783 C C . LEU A 1 98 ? -4.067 3.687 12.227 1.00 95.62 98 LEU A C 1
ATOM 785 O O . LEU A 1 98 ? -4.091 2.933 13.197 1.00 95.62 98 LEU A O 1
ATOM 789 N N . SER A 1 99 ? -4.104 5.011 12.337 1.00 95.06 99 SER A N 1
ATOM 790 C CA . SER A 1 99 ? -4.329 5.731 13.588 1.00 95.06 99 SER A CA 1
ATOM 791 C C . SER A 1 99 ? -5.235 6.940 13.350 1.00 95.06 99 SER A C 1
ATOM 793 O O . SER A 1 99 ? -5.323 7.469 12.234 1.00 95.06 99 SER A O 1
ATOM 795 N N . GLY A 1 100 ? -5.945 7.355 14.402 1.00 94.81 100 GLY A N 1
ATOM 796 C CA . GLY A 1 100 ? -6.876 8.480 14.355 1.00 94.81 100 GLY A CA 1
ATOM 797 C C . GLY A 1 100 ? -8.103 8.224 13.476 1.00 94.81 100 GLY A C 1
ATOM 798 O O . GLY A 1 100 ? -8.673 7.135 13.462 1.00 94.81 100 GLY A O 1
ATOM 799 N N . THR A 1 101 ? -8.541 9.251 12.752 1.00 96.81 101 THR A N 1
ATOM 800 C CA . THR A 1 101 ? -9.749 9.221 11.912 1.00 96.81 101 THR A CA 1
ATOM 801 C C . THR A 1 101 ? -9.463 9.870 10.568 1.00 96.81 101 THR A C 1
ATOM 803 O O . THR A 1 101 ? -8.843 10.940 10.510 1.00 96.81 101 THR A O 1
ATOM 806 N N . GLY A 1 102 ? -9.940 9.264 9.485 1.00 97.00 102 GLY A N 1
ATOM 807 C CA . GLY A 1 102 ? -9.679 9.785 8.150 1.00 97.00 102 GLY A CA 1
ATOM 808 C C . GLY A 1 102 ? -10.249 8.949 7.014 1.00 97.00 102 GLY A C 1
ATOM 809 O O . GLY A 1 102 ? -11.103 8.088 7.214 1.00 97.00 102 GLY A O 1
ATOM 810 N N . HIS A 1 103 ? -9.730 9.228 5.822 1.00 97.75 103 HIS A N 1
ATOM 811 C CA . HIS A 1 103 ? -10.023 8.523 4.582 1.00 97.75 103 HIS A CA 1
ATOM 812 C C . HIS A 1 103 ? -8.762 7.846 4.045 1.00 97.75 103 HIS A C 1
ATOM 814 O O . HIS A 1 103 ? -7.673 8.433 4.059 1.00 97.75 103 HIS A O 1
ATOM 820 N N . VAL A 1 104 ? -8.912 6.625 3.543 1.00 97.50 104 VAL A N 1
ATOM 821 C CA . VAL A 1 104 ? -7.841 5.846 2.919 1.00 97.50 104 VAL A CA 1
ATOM 822 C C . VAL A 1 104 ? -8.154 5.632 1.447 1.00 97.50 104 VAL A C 1
ATOM 824 O O . VAL A 1 104 ? -9.241 5.194 1.090 1.00 97.50 104 VAL A O 1
ATOM 827 N N . ASP A 1 105 ? -7.150 5.855 0.602 1.00 96.81 105 ASP A N 1
ATOM 828 C CA . ASP A 1 105 ? -7.150 5.545 -0.825 1.00 96.81 105 ASP A CA 1
ATOM 829 C C . ASP A 1 105 ? -5.963 4.630 -1.161 1.00 96.81 105 ASP A C 1
ATOM 831 O O . ASP A 1 105 ? -4.814 5.075 -1.190 1.00 96.81 105 ASP A O 1
ATOM 835 N N . ILE A 1 106 ? -6.216 3.365 -1.480 1.00 95.00 106 ILE A N 1
ATOM 836 C CA . ILE A 1 106 ? -5.195 2.378 -1.855 1.00 95.00 106 ILE A CA 1
ATOM 837 C C . ILE A 1 106 ? -5.237 2.146 -3.357 1.00 95.00 106 ILE A C 1
ATOM 839 O O . ILE A 1 106 ? -6.289 1.861 -3.933 1.00 95.00 106 ILE A O 1
ATOM 843 N N . ARG A 1 107 ? -4.074 2.242 -4.000 1.00 91.44 107 ARG A N 1
ATOM 844 C CA . ARG A 1 107 ? -3.897 1.933 -5.424 1.00 91.44 107 ARG A CA 1
ATOM 845 C C . ARG A 1 107 ? -2.466 1.507 -5.713 1.00 91.44 107 ARG A C 1
ATOM 847 O O . ARG A 1 107 ? -1.541 1.866 -4.981 1.00 91.44 107 ARG A O 1
ATOM 854 N N . TYR A 1 108 ? -2.272 0.792 -6.814 1.00 86.69 108 TYR A N 1
ATOM 855 C CA . TYR A 1 108 ? -0.931 0.560 -7.335 1.00 86.69 108 TYR A CA 1
ATOM 856 C C . TYR A 1 108 ? -0.332 1.877 -7.842 1.00 86.69 108 TYR A C 1
ATOM 858 O O . TYR A 1 108 ? -0.972 2.609 -8.602 1.00 86.69 108 TYR A O 1
ATOM 866 N N . GLN A 1 109 ? 0.893 2.193 -7.426 1.00 85.19 109 GLN A N 1
ATOM 867 C CA . GLN A 1 109 ? 1.644 3.332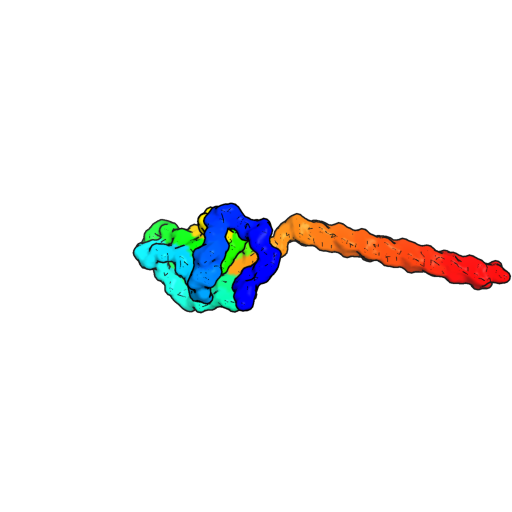 -7.945 1.00 85.19 109 GLN A CA 1
ATOM 868 C C . GLN A 1 109 ? 2.913 2.849 -8.638 1.00 85.19 109 GLN A C 1
ATOM 870 O O . GLN A 1 109 ? 3.683 2.058 -8.096 1.00 85.19 109 GLN A O 1
ATOM 875 N N . ARG A 1 110 ? 3.149 3.377 -9.844 1.00 81.19 110 ARG A N 1
ATOM 876 C CA . ARG A 1 110 ? 4.324 3.047 -10.654 1.00 81.19 110 ARG A CA 1
ATOM 877 C C . ARG A 1 110 ? 5.604 3.339 -9.870 1.00 81.19 110 ARG A C 1
ATOM 879 O O . ARG A 1 110 ? 5.806 4.468 -9.403 1.00 81.19 110 ARG A O 1
ATOM 886 N N . THR A 1 111 ? 6.466 2.336 -9.741 1.00 81.25 111 THR A N 1
ATOM 887 C CA . THR A 1 111 ? 7.678 2.424 -8.916 1.00 81.25 111 THR A CA 1
ATOM 888 C C . THR A 1 111 ? 8.738 3.319 -9.564 1.00 81.25 111 THR A C 1
ATOM 890 O O . THR A 1 111 ? 8.700 3.591 -10.767 1.00 81.25 111 THR A O 1
ATOM 893 N N . LYS A 1 112 ? 9.723 3.785 -8.779 1.00 86.44 112 LYS A N 1
ATOM 894 C CA . LYS A 1 112 ? 10.867 4.546 -9.322 1.00 86.44 112 LYS A CA 1
ATOM 895 C C . LYS A 1 112 ? 11.610 3.738 -10.392 1.00 86.44 112 LYS A C 1
ATOM 897 O O . LYS A 1 112 ? 11.912 4.275 -11.451 1.00 86.44 112 LYS A O 1
ATOM 902 N N . VAL A 1 113 ? 11.809 2.442 -10.141 1.00 87.19 113 VAL A N 1
ATOM 903 C CA . VAL A 1 113 ? 12.456 1.507 -11.074 1.00 87.19 113 VAL A CA 1
ATOM 904 C C . VAL A 1 113 ? 11.693 1.441 -12.394 1.00 87.19 113 VAL A C 1
ATOM 906 O O . VAL A 1 113 ? 12.285 1.616 -13.453 1.00 87.19 113 VAL A O 1
ATOM 909 N N . GLN A 1 114 ? 10.367 1.295 -12.350 1.00 85.94 114 GLN A N 1
ATOM 910 C CA . GLN A 1 114 ? 9.546 1.282 -13.563 1.00 85.94 114 GLN A CA 1
ATOM 911 C C . GLN A 1 114 ? 9.603 2.608 -14.328 1.00 85.94 114 GLN A C 1
ATOM 913 O O . GLN A 1 114 ? 9.598 2.600 -15.559 1.00 85.94 114 GLN A O 1
ATOM 918 N N . LYS A 1 115 ? 9.651 3.751 -13.631 1.00 90.75 115 LYS A N 1
ATOM 919 C CA . LYS A 1 115 ? 9.788 5.067 -14.275 1.00 90.75 115 LYS A CA 1
ATOM 920 C C . LYS A 1 115 ? 11.123 5.187 -15.013 1.00 90.75 115 LYS A C 1
ATOM 922 O O . LYS A 1 115 ? 11.125 5.562 -16.181 1.00 90.75 115 LYS A O 1
ATOM 927 N N . ILE A 1 116 ? 12.223 4.808 -14.361 1.00 94.81 116 ILE A N 1
ATOM 928 C CA . ILE A 1 116 ? 13.568 4.822 -14.956 1.00 94.81 116 ILE A CA 1
ATOM 929 C C . ILE A 1 116 ? 13.638 3.854 -16.140 1.00 94.81 116 ILE A C 1
ATOM 931 O O . ILE A 1 116 ? 14.057 4.249 -17.223 1.00 94.81 116 ILE A O 1
ATOM 935 N N . GLY A 1 117 ? 13.153 2.621 -15.972 1.00 95.81 117 GLY A N 1
ATOM 936 C CA . GLY A 1 117 ? 13.118 1.631 -17.049 1.00 95.81 117 GLY A CA 1
ATOM 937 C C . GLY A 1 117 ? 12.325 2.120 -18.262 1.00 95.81 117 GLY A C 1
ATOM 938 O O . GLY A 1 117 ? 12.797 2.016 -19.387 1.00 95.81 117 GLY A O 1
ATOM 939 N N . THR A 1 118 ? 11.168 2.755 -18.042 1.00 94.12 118 THR A N 1
ATOM 940 C CA . THR A 1 118 ? 10.364 3.333 -19.135 1.00 94.12 118 THR A CA 1
ATOM 941 C C . THR A 1 118 ? 11.125 4.437 -19.874 1.00 94.12 118 THR A C 1
ATOM 943 O O . THR A 1 118 ? 11.068 4.502 -21.100 1.00 94.12 118 THR A O 1
ATOM 946 N N . MET A 1 119 ? 11.862 5.284 -19.151 1.00 97.06 119 MET A N 1
ATOM 947 C CA . MET A 1 119 ? 12.684 6.336 -19.752 1.00 97.06 119 MET A CA 1
ATOM 948 C C . MET A 1 119 ? 13.801 5.751 -20.626 1.00 97.06 119 MET A C 1
ATOM 950 O O . MET A 1 119 ? 13.969 6.190 -21.760 1.00 97.06 119 MET A O 1
ATOM 954 N N . ILE A 1 120 ? 14.518 4.737 -20.130 1.00 97.31 120 ILE A N 1
ATOM 955 C CA . ILE A 1 120 ? 15.573 4.050 -20.890 1.00 97.31 120 ILE A CA 1
ATOM 956 C C . ILE A 1 120 ? 14.989 3.452 -22.170 1.00 97.31 120 ILE A C 1
ATOM 958 O O . ILE A 1 120 ? 15.512 3.709 -23.250 1.00 97.31 120 ILE A O 1
ATOM 962 N N . THR A 1 121 ? 13.864 2.739 -22.078 1.00 97.56 121 THR A N 1
ATOM 963 C CA . THR A 1 121 ? 13.197 2.154 -23.248 1.00 97.56 121 THR A CA 1
ATOM 964 C C . THR A 1 121 ? 12.848 3.210 -24.296 1.00 97.56 121 THR A C 1
ATOM 966 O O . THR A 1 121 ? 13.121 3.009 -25.479 1.00 97.56 121 THR A O 1
ATOM 969 N N . LEU A 1 122 ? 12.281 4.349 -23.885 1.00 97.25 122 LEU A N 1
ATOM 970 C CA . LEU A 1 122 ? 11.938 5.435 -24.808 1.00 97.25 122 LEU A CA 1
ATOM 971 C C . LEU A 1 122 ? 13.179 6.025 -25.488 1.00 97.25 122 LEU A C 1
ATOM 973 O O . LEU A 1 122 ? 13.153 6.255 -26.696 1.00 97.25 122 LEU A O 1
ATOM 977 N N . LEU A 1 123 ? 14.271 6.220 -24.744 1.00 97.56 123 LEU A N 1
ATOM 978 C CA . LEU A 1 123 ? 15.535 6.708 -25.298 1.00 97.56 123 LEU A CA 1
ATOM 979 C C . LEU A 1 123 ? 16.153 5.706 -26.278 1.00 97.56 123 LEU A C 1
ATOM 981 O O . LEU A 1 123 ? 16.605 6.103 -27.349 1.00 97.56 123 LEU A O 1
ATOM 985 N N . SER A 1 124 ? 16.137 4.412 -25.958 1.00 97.69 124 SER A N 1
ATOM 986 C CA . SER A 1 124 ? 16.675 3.366 -26.830 1.00 97.69 124 SER A CA 1
ATOM 987 C C . SER A 1 124 ? 15.878 3.235 -28.126 1.00 97.69 124 SER A C 1
ATOM 989 O O . SER A 1 124 ? 16.463 3.241 -29.208 1.00 97.69 124 SER A O 1
ATOM 991 N N . VAL A 1 125 ? 14.547 3.162 -28.040 1.00 97.69 125 VAL A N 1
ATOM 992 C CA . VAL A 1 125 ? 13.678 3.045 -29.223 1.00 97.69 125 VAL A CA 1
ATOM 993 C C . VAL A 1 125 ? 13.736 4.321 -30.064 1.00 97.69 125 VAL A C 1
ATOM 995 O O . VAL A 1 125 ? 13.889 4.243 -31.284 1.00 97.69 125 VAL A O 1
ATOM 998 N N . GLY A 1 126 ? 13.679 5.492 -29.425 1.00 97.12 126 GLY A N 1
ATOM 999 C CA . GLY A 1 126 ? 13.794 6.783 -30.102 1.00 97.12 126 GLY A CA 1
ATOM 1000 C C . GLY A 1 126 ? 15.145 6.955 -30.796 1.00 97.12 126 GLY A C 1
ATOM 1001 O O . GLY A 1 126 ? 15.195 7.294 -31.978 1.00 97.12 126 GLY A O 1
ATOM 1002 N N . GLY A 1 127 ? 16.241 6.643 -30.101 1.00 97.12 127 GLY A N 1
ATOM 1003 C CA . GLY A 1 127 ? 17.595 6.686 -30.652 1.00 97.12 127 GLY A CA 1
ATOM 1004 C C . GLY A 1 127 ? 17.781 5.717 -31.819 1.00 97.12 127 GLY A C 1
ATOM 1005 O O . GLY A 1 127 ? 18.311 6.097 -32.866 1.00 97.12 127 GLY A O 1
ATOM 1006 N N . PHE A 1 128 ? 17.274 4.488 -31.696 1.00 97.44 128 PHE A N 1
ATOM 1007 C CA . PHE A 1 128 ? 17.294 3.516 -32.787 1.00 97.44 128 PHE A CA 1
ATOM 1008 C C . PHE A 1 128 ? 16.516 4.017 -34.011 1.00 97.44 128 PHE A C 1
ATOM 1010 O O . PHE A 1 128 ? 17.052 4.007 -35.123 1.00 97.44 128 PHE A O 1
ATOM 1017 N N . GLY A 1 129 ? 15.293 4.518 -33.819 1.00 96.94 129 GLY A N 1
ATOM 1018 C CA . GLY A 1 129 ? 14.473 5.089 -34.890 1.00 96.94 129 GLY A CA 1
ATOM 1019 C C . GLY A 1 129 ? 15.155 6.269 -35.586 1.00 96.94 129 GLY A C 1
ATOM 1020 O O . GLY A 1 129 ? 15.237 6.305 -36.816 1.00 96.94 129 GLY A O 1
ATOM 1021 N N . PHE A 1 130 ? 15.735 7.187 -34.811 1.00 96.56 130 PHE A N 1
ATOM 1022 C CA . PHE A 1 130 ? 16.483 8.326 -35.339 1.00 96.56 130 PHE A CA 1
ATOM 1023 C C . PHE A 1 130 ? 17.717 7.886 -36.140 1.00 96.56 130 PHE A C 1
ATOM 1025 O O . PHE A 1 130 ? 17.951 8.381 -37.245 1.00 96.56 130 PHE A O 1
ATOM 1032 N N . SER A 1 131 ? 18.461 6.887 -35.654 1.00 96.12 131 SER A N 1
ATOM 1033 C CA . SER A 1 131 ? 19.608 6.326 -36.38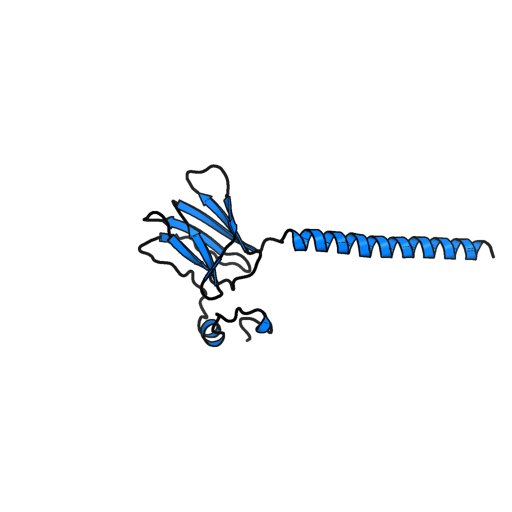1 1.00 96.12 131 SER A CA 1
ATOM 1034 C C . SER A 1 131 ? 19.201 5.750 -37.744 1.00 96.12 131 SER A C 1
ATOM 1036 O O . SER A 1 131 ? 19.864 6.000 -38.754 1.00 96.12 131 SER A O 1
ATOM 1038 N N . ARG A 1 132 ? 18.064 5.041 -37.809 1.00 95.81 132 ARG A N 1
ATOM 1039 C CA . ARG A 1 132 ? 17.522 4.482 -39.055 1.00 95.81 132 ARG A CA 1
ATOM 1040 C C . ARG A 1 132 ? 17.078 5.579 -40.015 1.00 95.81 132 ARG A C 1
ATOM 1042 O O . ARG A 1 132 ? 17.338 5.464 -41.211 1.00 95.81 132 ARG A O 1
ATOM 1049 N N . PHE A 1 133 ? 16.468 6.648 -39.512 1.00 94.50 133 PHE A N 1
ATOM 1050 C CA . PHE A 1 133 ? 16.082 7.803 -40.320 1.00 94.50 133 PHE A CA 1
ATOM 1051 C C . PHE A 1 133 ? 17.294 8.493 -40.963 1.00 94.50 133 PHE A C 1
ATOM 1053 O O . PHE A 1 133 ? 17.298 8.736 -42.173 1.00 94.50 133 PHE A O 1
ATOM 1060 N N . LEU A 1 134 ? 18.360 8.740 -40.192 1.00 94.56 134 LEU A N 1
ATOM 1061 C CA . LEU A 1 134 ? 19.606 9.307 -40.721 1.00 94.56 134 LEU A CA 1
ATOM 1062 C C . LEU A 1 134 ? 20.239 8.405 -41.790 1.00 94.56 134 LEU A C 1
ATOM 1064 O O . LEU A 1 134 ? 20.674 8.894 -42.836 1.00 94.56 134 LEU A O 1
ATOM 1068 N N . GLN A 1 135 ? 20.246 7.086 -41.571 1.00 91.62 135 GLN A N 1
ATOM 1069 C CA . GLN A 1 135 ? 20.742 6.121 -42.557 1.00 91.62 135 GLN A CA 1
ATOM 1070 C C . GLN A 1 135 ? 19.914 6.129 -43.849 1.00 91.62 135 GLN A C 1
ATOM 1072 O O . GLN A 1 135 ? 20.493 6.082 -44.936 1.00 91.62 135 GLN A O 1
ATOM 1077 N N . GLN A 1 136 ? 18.583 6.218 -43.764 1.00 89.75 136 GLN A N 1
ATOM 1078 C CA . GLN A 1 136 ? 17.722 6.316 -44.947 1.00 89.75 136 GLN A CA 1
ATOM 1079 C C . GLN A 1 136 ? 17.977 7.606 -45.732 1.00 89.75 136 GLN A C 1
ATOM 1081 O O . GLN A 1 136 ? 18.183 7.539 -46.944 1.00 89.75 136 GLN A O 1
ATOM 1086 N N . LYS A 1 137 ? 18.062 8.760 -45.055 1.00 87.44 137 LYS A N 1
ATOM 1087 C CA . LYS A 1 137 ? 18.404 10.037 -45.704 1.00 87.44 137 LYS A CA 1
ATOM 1088 C C . LYS A 1 137 ? 19.754 9.979 -46.415 1.00 87.44 137 LYS A C 1
ATOM 1090 O O . LYS A 1 137 ? 19.867 10.443 -47.548 1.00 87.44 137 LYS A O 1
ATOM 1095 N N . LYS A 1 138 ? 20.769 9.380 -45.783 1.00 86.75 138 LYS A N 1
ATOM 1096 C CA . LYS A 1 138 ? 22.093 9.204 -46.396 1.00 86.75 138 LYS A CA 1
ATOM 1097 C C . LYS A 1 138 ? 22.023 8.322 -47.648 1.00 86.75 138 LYS A C 1
ATOM 1099 O O . LYS A 1 138 ? 22.594 8.687 -48.669 1.00 86.75 138 LYS A O 1
ATOM 1104 N N . LYS A 1 139 ? 21.293 7.201 -47.601 1.00 82.69 139 LYS A N 1
ATOM 1105 C CA . LYS A 1 139 ? 21.087 6.324 -48.769 1.00 82.69 139 LYS A CA 1
ATOM 1106 C C . LYS A 1 139 ? 20.346 7.026 -49.912 1.00 82.69 139 LYS A C 1
ATOM 1108 O O . LYS A 1 139 ? 20.701 6.805 -51.064 1.00 82.69 139 LYS A O 1
ATOM 1113 N N . HIS A 1 140 ? 19.346 7.854 -49.607 1.00 76.25 140 HIS A N 1
ATOM 1114 C CA . HIS A 1 140 ? 18.590 8.593 -50.620 1.00 76.25 140 HIS A CA 1
ATOM 1115 C C . HIS A 1 140 ? 19.466 9.626 -51.342 1.00 76.25 140 HIS A C 1
ATOM 1117 O O . HIS A 1 140 ? 19.544 9.590 -52.564 1.00 76.25 140 HIS A O 1
ATOM 1123 N N . LYS A 1 141 ? 20.243 10.429 -50.598 1.00 74.25 141 LYS A N 1
ATOM 1124 C CA . LYS A 1 141 ? 21.213 11.370 -51.188 1.00 74.25 141 LYS A CA 1
ATOM 1125 C C . LYS A 1 141 ? 22.246 10.691 -52.095 1.00 74.25 141 LYS A C 1
ATOM 1127 O O . LYS A 1 141 ? 22.576 11.225 -53.141 1.00 74.25 141 LYS A O 1
ATOM 1132 N N . ILE A 1 142 ? 22.752 9.513 -51.714 1.00 77.94 142 ILE A N 1
ATOM 1133 C CA . ILE A 1 142 ? 23.714 8.758 -52.542 1.00 77.94 142 ILE A CA 1
ATOM 1134 C C . ILE A 1 142 ? 23.073 8.276 -53.855 1.00 77.94 142 ILE A C 1
ATOM 1136 O O . ILE A 1 142 ? 23.764 8.195 -54.865 1.00 77.94 142 ILE A O 1
ATOM 1140 N N . LYS A 1 143 ? 21.771 7.951 -53.857 1.00 70.12 143 LYS A N 1
ATOM 1141 C CA . LYS A 1 143 ? 21.044 7.567 -55.078 1.00 70.12 143 LYS A CA 1
ATOM 1142 C C . LYS A 1 143 ? 20.796 8.742 -56.024 1.00 70.12 143 LYS A C 1
ATOM 1144 O O . LYS A 1 143 ? 20.836 8.518 -57.217 1.00 70.12 143 LYS A O 1
ATOM 1149 N N . GLU A 1 144 ? 20.549 9.950 -55.520 1.00 71.00 144 GLU A N 1
ATOM 1150 C CA . GLU A 1 144 ? 20.376 11.147 -56.369 1.00 71.00 144 GLU A CA 1
ATOM 1151 C 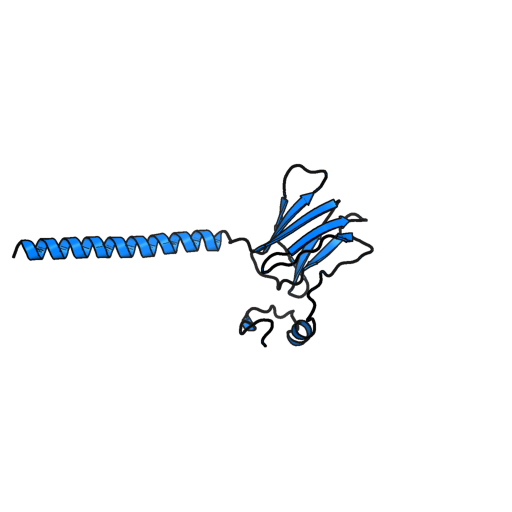C . GLU A 1 144 ? 21.682 11.601 -57.050 1.00 71.00 144 GLU A C 1
ATOM 1153 O O . GLU A 1 144 ? 21.639 12.344 -58.023 1.00 71.00 144 GLU A O 1
ATOM 1158 N N . GLN A 1 145 ? 22.843 11.180 -56.535 1.00 63.62 145 GLN A N 1
ATOM 1159 C CA . GLN A 1 145 ? 24.171 11.546 -57.051 1.00 63.62 145 GLN A CA 1
ATOM 1160 C C . GLN A 1 145 ? 24.775 10.525 -58.036 1.00 63.62 145 GLN A C 1
ATOM 1162 O O . GLN A 1 145 ? 25.905 10.722 -58.481 1.00 63.62 145 GLN A O 1
ATOM 1167 N N . ARG A 1 146 ? 24.076 9.424 -58.331 1.00 57.78 146 ARG A N 1
ATOM 1168 C CA . ARG A 1 146 ? 24.473 8.395 -59.307 1.00 57.78 146 ARG A CA 1
ATOM 1169 C C . ARG A 1 146 ? 23.511 8.395 -60.479 1.00 57.78 146 ARG A C 1
ATOM 1171 O O . ARG A 1 146 ? 24.001 8.157 -61.599 1.00 57.78 146 ARG A O 1
#

Secondary structure (DSSP, 8-state):
--TTTT-GGGS-T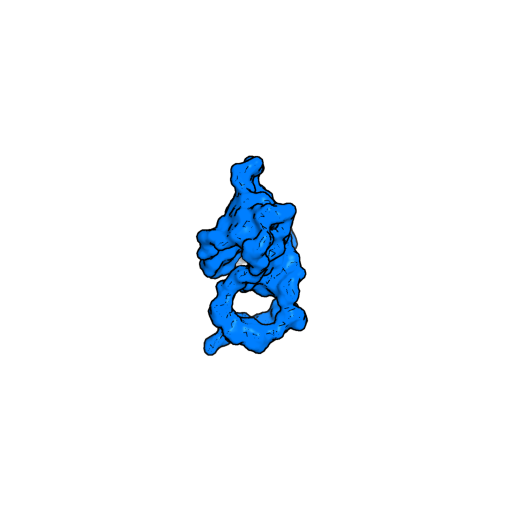T--HHHHHH--S---EE-TTTEEEEEEE--TTEEEEEEEESSS-EEEEEEEE--TTEEEEEEETTSSSEEEEE-EEETTEEEEEE-SEEEEEEEE---HHHHHHHHHHHHHHHHHHHHHHHHHHHHHHHHHT-

pLDDT: mean 86.7, std 12.16, range [38.03, 98.31]

Foldseek 3Di: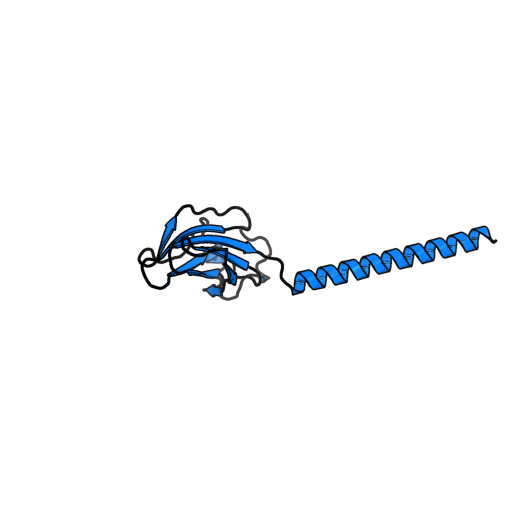
DPPPPPVPVVQDPLDDPVVLVVCPDWDKDWDPLFKDWAPWDDDPQKTKIWMAGPDAKIKIWGPAQDDPQKWKWWDAPPDPGTDIDAFDDDSRTTMDMDGGTTMIMIGGDQDPVNVVVVVVVCCVVVVVVVVVVVVVVVVVVVVVVD

Sequence (146 aa):
PFYIGAGHEYLPDEINYQELLKQKKRQLDYSEEQVTITNVRMPYGKISFDYQVVNQSAKVTVPFIYYLGYQATIQMKNQTGAKKMSLTNQGGLAALSLSGTGHVDIRYQRTKVQKIGTMITLLSVGGFGFSRFLQQKKKHKIKEQR